Protein AF-A0A172TIA9-F1 (afdb_monomer)

Foldseek 3Di:
DDDDDDPDDDFPPPFPKDKDWDPQWDWDDDPQKIKIFGNAFQGWIWIWHDDPPDTHTFKIWTDHGGWIWIDHPTDIDGDDTDMDGD

Radius of gyration: 13.75 Å; Cα contacts (8 Å, |Δi|>4): 162; chains: 1; bounding box: 33×42×31 Å

Structure (mmCIF, N/CA/C/O backbone):
data_AF-A0A172TIA9-F1
#
_entry.id   AF-A0A172TIA9-F1
#
loop_
_atom_site.group_PDB
_atom_site.id
_atom_site.type_symbol
_atom_site.label_atom_id
_atom_site.label_alt_id
_atom_site.label_comp_id
_atom_site.label_asym_id
_atom_site.label_entity_id
_atom_site.label_seq_id
_atom_site.pdbx_PDB_ins_code
_atom_site.Cartn_x
_atom_site.Cartn_y
_atom_site.Cartn_z
_atom_site.occupancy
_atom_site.B_iso_or_equiv
_atom_site.auth_seq_id
_atom_site.auth_comp_id
_atom_site.auth_asym_id
_atom_site.auth_atom_id
_atom_site.pdbx_PDB_model_num
ATOM 1 N N . MET A 1 1 ? 3.722 33.642 -3.360 1.00 34.34 1 MET A N 1
ATOM 2 C CA . MET A 1 1 ? 3.964 32.184 -3.277 1.00 34.34 1 MET A CA 1
ATOM 3 C C . MET A 1 1 ? 2.657 31.480 -3.611 1.00 34.34 1 MET A C 1
ATOM 5 O O . MET A 1 1 ? 1.711 31.620 -2.854 1.00 34.34 1 MET A O 1
ATOM 9 N N . SER A 1 2 ? 2.553 30.840 -4.779 1.00 28.11 2 SER A N 1
ATOM 10 C CA . SER A 1 2 ? 1.328 30.158 -5.228 1.00 28.11 2 SER A CA 1
ATOM 11 C C . SER A 1 2 ? 1.506 28.652 -5.038 1.00 28.11 2 SER A C 1
ATOM 13 O O . SER A 1 2 ? 2.390 28.056 -5.654 1.00 28.11 2 SER A O 1
ATOM 15 N N . SER A 1 3 ? 0.707 28.043 -4.161 1.00 32.31 3 SER A N 1
ATOM 16 C CA . SER A 1 3 ? 0.604 26.589 -4.053 1.00 32.31 3 SER A CA 1
ATOM 17 C C . SER A 1 3 ? -0.242 26.073 -5.217 1.00 32.31 3 SER A C 1
ATOM 19 O O . SER A 1 3 ? -1.461 26.226 -5.252 1.00 32.31 3 SER A O 1
ATOM 21 N N . LYS A 1 4 ? 0.414 25.467 -6.210 1.00 30.22 4 LYS A N 1
ATOM 22 C CA . LYS A 1 4 ? -0.283 24.719 -7.258 1.00 30.22 4 LYS A CA 1
ATOM 23 C C . LYS A 1 4 ? -0.772 23.397 -6.671 1.00 30.22 4 LYS A C 1
ATOM 25 O O . LYS A 1 4 ? 0.026 22.494 -6.426 1.00 30.22 4 LYS A O 1
ATOM 30 N N . PHE A 1 5 ? -2.076 23.296 -6.443 1.00 32.56 5 PHE A N 1
ATOM 31 C CA . PHE A 1 5 ? -2.740 22.024 -6.193 1.00 32.56 5 PHE A CA 1
ATOM 32 C C . PHE A 1 5 ? -2.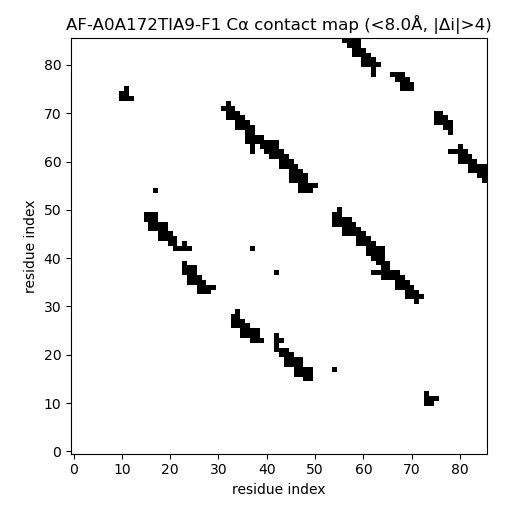858 21.279 -7.525 1.00 32.56 5 PHE A C 1
ATOM 34 O O . PHE A 1 5 ? -3.472 21.775 -8.466 1.00 32.56 5 PHE A O 1
ATOM 41 N N . TYR A 1 6 ? -2.214 20.117 -7.620 1.00 31.06 6 TYR A N 1
ATOM 42 C CA . TYR A 1 6 ? -2.326 19.232 -8.774 1.00 31.06 6 TYR A CA 1
ATOM 43 C C . TYR A 1 6 ? -3.273 18.092 -8.416 1.00 31.06 6 TYR A C 1
ATOM 45 O O . TYR A 1 6 ? -2.851 17.131 -7.771 1.00 31.06 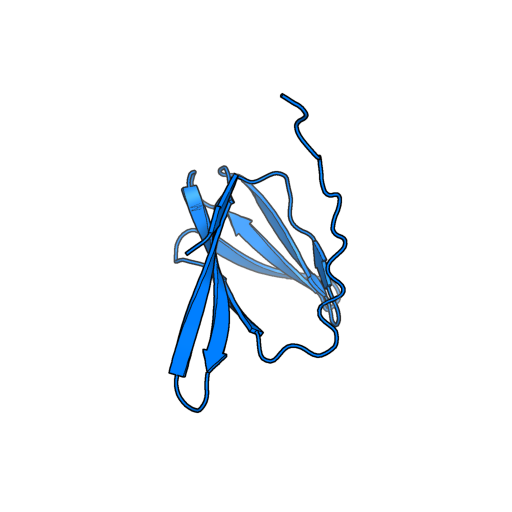6 TYR A O 1
ATOM 53 N N . ASP A 1 7 ? -4.525 18.188 -8.854 1.00 34.75 7 ASP A N 1
ATOM 54 C CA . ASP A 1 7 ? -5.401 17.022 -8.928 1.00 34.75 7 ASP A CA 1
ATOM 55 C C . ASP A 1 7 ? -4.903 16.140 -10.076 1.00 34.75 7 ASP A C 1
ATOM 57 O O . ASP A 1 7 ? -5.047 16.467 -11.255 1.00 34.75 7 ASP A O 1
ATOM 61 N N . ARG A 1 8 ? -4.204 15.053 -9.735 1.00 38.78 8 ARG A N 1
ATOM 62 C CA . ARG A 1 8 ? -3.726 14.067 -10.708 1.00 38.78 8 ARG A CA 1
ATOM 63 C C . ARG A 1 8 ? -4.484 12.767 -10.506 1.00 38.78 8 ARG A C 1
ATOM 65 O O . ARG A 1 8 ? -4.162 11.976 -9.624 1.00 38.78 8 ARG A O 1
ATOM 72 N N . HIS A 1 9 ? -5.466 12.547 -11.371 1.00 35.03 9 HIS A N 1
ATOM 73 C CA . HIS A 1 9 ? -6.064 11.238 -11.590 1.00 35.03 9 HIS A CA 1
ATOM 74 C C . HIS A 1 9 ? -5.043 10.371 -12.342 1.00 35.03 9 HIS A C 1
ATOM 76 O O . HIS A 1 9 ? -4.811 10.566 -13.534 1.00 35.03 9 HIS A O 1
ATOM 82 N N . PHE A 1 10 ? -4.380 9.451 -11.640 1.00 40.72 10 PHE A N 1
ATOM 83 C CA . PHE A 1 10 ? -3.477 8.484 -12.261 1.00 40.72 10 PHE A CA 1
ATOM 84 C C . PHE A 1 10 ? -4.274 7.250 -12.690 1.00 40.72 10 PHE A C 1
ATOM 86 O O . PHE A 1 10 ? -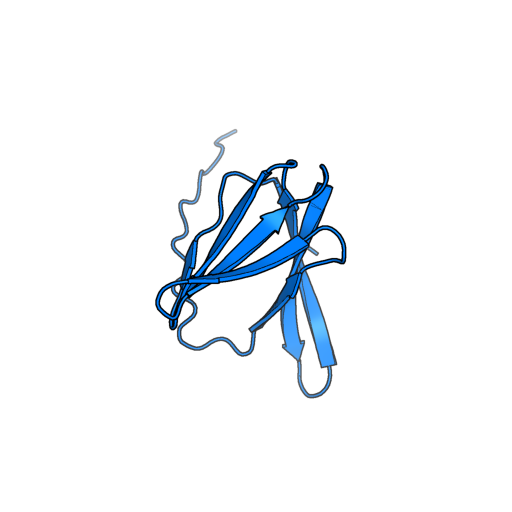4.557 6.369 -11.882 1.00 40.72 10 PHE A O 1
ATOM 93 N N . SER A 1 11 ? -4.626 7.179 -13.971 1.00 34.81 11 SER A N 1
ATOM 94 C CA . SER A 1 11 ? -5.039 5.930 -14.613 1.00 34.81 11 SER A CA 1
ATOM 95 C C . SER A 1 11 ? -3.783 5.081 -14.831 1.00 34.81 11 SER A C 1
ATOM 97 O O . SER A 1 11 ? -2.939 5.420 -15.660 1.00 34.81 11 SER A O 1
ATOM 99 N N . VAL A 1 12 ? -3.616 4.001 -14.064 1.00 45.88 12 VAL A N 1
ATOM 100 C CA . VAL A 1 12 ? -2.404 3.152 -14.046 1.00 45.88 12 VAL A CA 1
ATOM 101 C C . VAL A 1 12 ? -2.429 2.127 -15.196 1.00 45.88 12 VAL A C 1
ATOM 103 O O . VAL A 1 12 ? -2.063 0.970 -15.037 1.00 45.88 12 VAL A O 1
ATOM 106 N N . SER A 1 13 ? -2.872 2.516 -16.393 1.00 37.03 13 SER A N 1
ATOM 107 C CA . SER A 1 13 ? -2.878 1.628 -17.563 1.00 37.03 13 SER A CA 1
ATOM 108 C C . SER A 1 13 ? -1.615 1.859 -18.402 1.00 37.03 13 SER A C 1
ATOM 110 O O . SER A 1 13 ? -1.642 2.595 -19.386 1.00 37.03 13 SER A O 1
ATOM 112 N N . GLY A 1 14 ? -0.483 1.269 -17.998 1.00 40.84 14 GLY A N 1
ATOM 113 C CA . GLY A 1 14 ? 0.714 1.193 -18.856 1.00 40.84 14 GLY A CA 1
ATOM 114 C C . GLY A 1 14 ? 2.080 1.305 -18.172 1.00 40.84 14 GLY A C 1
ATOM 115 O O . GLY A 1 14 ? 3.105 1.119 -18.828 1.00 40.84 14 GLY A O 1
ATOM 116 N N . LEU A 1 15 ? 2.139 1.578 -16.869 1.00 49.41 15 LEU A N 1
ATOM 117 C CA . LEU A 1 15 ? 3.405 1.701 -16.146 1.00 49.41 15 LEU A CA 1
ATOM 118 C C . LEU A 1 15 ? 3.820 0.352 -15.542 1.00 49.41 15 LEU A C 1
ATOM 120 O O . LEU A 1 15 ? 3.022 -0.326 -14.902 1.00 49.41 15 LEU A O 1
ATOM 124 N N . LYS A 1 16 ? 5.098 -0.032 -15.702 1.00 65.62 16 LYS A N 1
ATOM 125 C CA . LYS A 1 16 ? 5.736 -1.151 -14.970 1.00 65.62 16 LYS A CA 1
ATOM 126 C C . LYS A 1 16 ? 5.972 -0.761 -13.504 1.00 65.62 16 LYS A C 1
ATOM 128 O O . LYS A 1 16 ? 7.093 -0.857 -12.999 1.00 65.62 16 LYS A O 1
ATOM 133 N N . GLU A 1 17 ? 4.952 -0.222 -12.860 1.00 76.75 17 GLU A N 1
ATOM 134 C CA . GLU A 1 17 ? 5.002 0.223 -11.482 1.00 76.75 17 GLU A CA 1
ATOM 135 C C . GLU A 1 17 ? 4.381 -0.845 -10.585 1.00 76.75 17 GLU A C 1
ATOM 137 O O . GLU A 1 17 ? 3.372 -1.462 -10.920 1.00 76.75 17 GLU A O 1
ATOM 142 N N . VAL A 1 18 ? 5.050 -1.125 -9.471 1.00 83.38 18 VAL A N 1
ATOM 143 C CA . VAL A 1 18 ? 4.648 -2.152 -8.511 1.00 83.38 18 VAL A CA 1
ATOM 144 C C . VAL A 1 18 ? 4.272 -1.453 -7.220 1.00 83.38 18 VAL A C 1
ATOM 146 O O . VAL A 1 18 ? 5.043 -0.650 -6.697 1.00 83.38 18 VAL A O 1
ATOM 149 N N . VAL A 1 19 ? 3.094 -1.772 -6.699 1.00 87.75 19 VAL A N 1
ATOM 150 C CA . VAL A 1 19 ? 2.628 -1.268 -5.409 1.00 87.75 19 VAL A CA 1
ATOM 151 C C . VAL A 1 19 ? 2.908 -2.305 -4.332 1.00 87.75 19 VAL A C 1
ATOM 153 O O . VAL A 1 19 ? 2.548 -3.474 -4.478 1.00 87.75 19 VAL A O 1
ATOM 156 N N . GLN A 1 20 ? 3.510 -1.870 -3.229 1.00 90.94 20 GLN A N 1
ATOM 157 C CA . GLN A 1 20 ? 3.734 -2.707 -2.059 1.00 90.94 20 GLN A CA 1
ATOM 158 C C . GLN A 1 20 ? 3.078 -2.098 -0.825 1.00 90.94 20 GLN A C 1
ATOM 160 O O . GLN A 1 20 ? 3.331 -0.951 -0.462 1.00 90.94 20 GLN A O 1
ATOM 165 N N . PHE A 1 21 ? 2.266 -2.908 -0.158 1.00 93.62 21 PHE A N 1
ATOM 166 C CA . PHE A 1 21 ? 1.676 -2.597 1.136 1.00 93.62 21 PHE A CA 1
ATOM 167 C C . PHE A 1 21 ? 2.587 -3.135 2.239 1.00 93.62 21 PHE A C 1
ATOM 169 O O . PHE A 1 21 ? 3.064 -4.270 2.156 1.00 93.62 21 PHE A O 1
ATOM 176 N N . ASP A 1 22 ? 2.833 -2.340 3.279 1.00 95.44 22 ASP A N 1
ATOM 177 C CA . ASP A 1 22 ? 3.571 -2.822 4.444 1.00 95.44 22 ASP A CA 1
ATOM 178 C C . ASP A 1 22 ? 2.766 -3.848 5.271 1.00 95.44 22 ASP A C 1
ATOM 180 O O . ASP A 1 22 ? 1.598 -4.170 5.022 1.00 95.44 22 ASP A O 1
ATOM 184 N N . ARG A 1 23 ? 3.390 -4.359 6.334 1.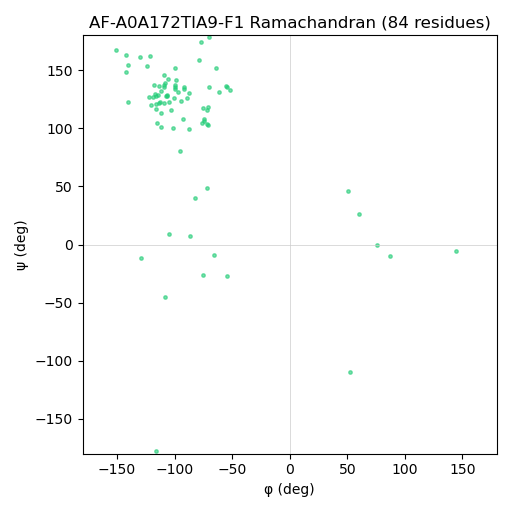00 95.62 23 ARG A N 1
ATOM 185 C CA . ARG A 1 23 ? 2.753 -5.313 7.254 1.00 95.62 23 ARG A CA 1
ATOM 186 C C . ARG A 1 23 ? 1.583 -4.729 8.052 1.00 95.62 23 ARG A C 1
ATOM 188 O O . ARG A 1 23 ? 0.920 -5.476 8.776 1.00 95.62 23 ARG A O 1
ATOM 195 N N . HIS A 1 24 ? 1.346 -3.420 8.007 1.00 97.25 24 HIS A N 1
ATOM 196 C CA . HIS A 1 24 ? 0.259 -2.761 8.721 1.00 97.25 24 HIS A CA 1
ATOM 197 C C . HIS A 1 24 ? -1.047 -2.767 7.933 1.00 97.25 24 HIS A C 1
ATOM 199 O O . HIS A 1 24 ? -2.030 -2.228 8.429 1.00 97.25 24 HIS A O 1
ATOM 205 N N . TRP A 1 25 ? -1.120 -3.466 6.804 1.00 96.25 25 TRP A N 1
ATOM 206 C CA . TRP A 1 25 ? -2.367 -3.686 6.079 1.00 96.25 25 TRP A CA 1
ATOM 207 C C . TRP A 1 25 ? -2.982 -5.060 6.357 1.00 96.25 25 TRP A C 1
ATOM 209 O O . TRP A 1 25 ? -2.297 -6.034 6.687 1.00 96.25 25 TRP A O 1
ATOM 219 N N . THR A 1 26 ? -4.303 -5.125 6.239 1.00 96.56 26 THR A N 1
ATOM 220 C CA . THR A 1 26 ? -5.074 -6.360 6.070 1.00 96.56 26 THR A CA 1
ATOM 221 C C . THR A 1 26 ? -5.693 -6.335 4.685 1.00 96.56 26 THR A C 1
ATOM 223 O O . THR A 1 26 ? -6.225 -5.300 4.295 1.00 96.56 26 THR A O 1
ATOM 226 N N . ARG A 1 27 ? -5.655 -7.455 3.961 1.00 95.25 27 ARG A N 1
ATOM 227 C CA . ARG A 1 27 ? -6.266 -7.589 2.636 1.00 95.25 27 ARG A CA 1
ATOM 228 C C . ARG A 1 27 ? -7.498 -8.486 2.703 1.00 95.25 27 ARG A C 1
ATOM 230 O O . ARG A 1 27 ? -7.429 -9.562 3.290 1.00 95.25 27 ARG A O 1
ATOM 237 N N . SER A 1 28 ? -8.574 -8.077 2.047 1.00 94.12 28 SER A N 1
ATOM 238 C CA . SER A 1 28 ? -9.735 -8.912 1.732 1.00 94.12 28 SER A CA 1
ATOM 239 C C . SER A 1 28 ? -10.088 -8.797 0.248 1.00 94.12 28 SER A C 1
ATOM 241 O O . SER A 1 28 ? -9.664 -7.858 -0.423 1.00 94.12 28 SER A O 1
ATOM 243 N N . PHE A 1 29 ? -10.848 -9.762 -0.270 1.00 93.56 29 PHE A N 1
ATOM 244 C CA . PHE A 1 29 ? -11.377 -9.729 -1.633 1.00 93.56 29 PHE A CA 1
ATOM 245 C C . PHE A 1 29 ? -12.899 -9.681 -1.582 1.00 93.56 29 PHE A C 1
ATOM 247 O O . PHE A 1 29 ? -13.517 -10.493 -0.896 1.00 93.56 29 PHE A O 1
ATOM 254 N N . VAL A 1 30 ? -13.495 -8.718 -2.281 1.00 90.62 30 VAL A N 1
ATOM 255 C CA . VAL A 1 30 ? -14.948 -8.517 -2.330 1.00 90.62 30 VAL A CA 1
ATOM 256 C C . VAL A 1 30 ? -15.332 -8.151 -3.757 1.00 90.62 30 VAL A C 1
ATOM 258 O O . VAL A 1 30 ? -14.825 -7.169 -4.292 1.00 90.62 30 VAL A O 1
ATOM 261 N N . ASN A 1 31 ? -16.228 -8.927 -4.373 1.00 89.25 31 ASN A N 1
ATOM 262 C CA . ASN A 1 31 ? -16.752 -8.678 -5.725 1.00 89.25 31 ASN A CA 1
ATOM 263 C C . ASN A 1 31 ? -15.651 -8.428 -6.776 1.00 89.25 31 ASN A C 1
ATOM 265 O O . ASN A 1 31 ? -15.711 -7.457 -7.525 1.00 89.25 31 ASN A O 1
ATOM 269 N N . GLY A 1 32 ? -14.604 -9.261 -6.779 1.00 87.62 32 GLY A N 1
ATOM 270 C CA . GLY A 1 32 ? -13.474 -9.137 -7.711 1.00 87.62 32 GLY A CA 1
ATOM 271 C C . GLY A 1 32 ? -12.479 -8.018 -7.385 1.00 87.62 32 GLY A C 1
ATOM 272 O O . GLY A 1 32 ? -11.484 -7.871 -8.080 1.00 87.62 32 GLY A O 1
ATOM 273 N N . ARG A 1 33 ? -12.697 -7.250 -6.312 1.00 90.06 33 ARG A N 1
ATOM 274 C CA . ARG A 1 33 ? -11.813 -6.153 -5.895 1.00 90.06 33 ARG A CA 1
ATOM 275 C C . ARG A 1 33 ? -11.000 -6.554 -4.679 1.00 90.06 33 ARG A C 1
ATOM 277 O O . ARG A 1 33 ? -11.521 -7.197 -3.765 1.00 90.06 33 ARG A O 1
ATOM 284 N N . ALA A 1 34 ? -9.743 -6.128 -4.631 1.00 91.88 34 ALA A N 1
ATOM 285 C CA . ALA A 1 34 ? -8.929 -6.251 -3.431 1.00 91.88 34 ALA A CA 1
ATOM 286 C C . ALA A 1 34 ? -9.113 -5.004 -2.560 1.00 91.88 34 ALA A C 1
ATOM 288 O O . ALA A 1 34 ? -8.925 -3.878 -3.013 1.00 91.88 34 ALA A O 1
ATOM 289 N N . ILE A 1 35 ? -9.464 -5.197 -1.294 1.00 95.00 35 ILE A N 1
ATOM 290 C CA . ILE A 1 35 ? -9.624 -4.124 -0.315 1.00 95.00 35 ILE A CA 1
ATOM 291 C C . ILE A 1 35 ? -8.519 -4.265 0.725 1.00 95.00 35 ILE A C 1
ATOM 293 O O . ILE A 1 35 ? -8.395 -5.296 1.386 1.00 95.00 35 ILE A O 1
ATOM 297 N N . TYR A 1 36 ? -7.729 -3.212 0.890 1.00 96.25 36 TYR A N 1
ATOM 298 C CA . TYR A 1 36 ? -6.672 -3.117 1.885 1.00 96.25 36 TYR A CA 1
ATOM 299 C C . TYR A 1 36 ? -7.105 -2.160 2.989 1.00 96.25 36 TYR A C 1
ATOM 301 O O . TYR A 1 36 ? -7.497 -1.029 2.716 1.00 96.25 36 TYR A O 1
ATOM 309 N N . VAL A 1 37 ? -7.022 -2.596 4.244 1.00 97.38 37 VAL A N 1
ATOM 310 C CA . VAL A 1 37 ? -7.395 -1.791 5.415 1.00 97.38 37 VAL A CA 1
ATOM 311 C C . VAL A 1 37 ? -6.192 -1.594 6.331 1.00 97.38 37 VAL A C 1
ATOM 313 O O . VAL A 1 37 ? -5.560 -2.565 6.752 1.00 97.38 37 VAL A O 1
ATOM 316 N N . ALA A 1 38 ? -5.886 -0.342 6.665 1.00 97.62 38 ALA A N 1
ATOM 317 C CA . ALA A 1 38 ? -4.790 0.007 7.561 1.00 97.62 38 ALA A CA 1
ATOM 318 C C . ALA A 1 38 ? -5.105 -0.394 9.015 1.00 97.62 38 ALA A C 1
ATOM 320 O O . ALA A 1 38 ? -6.028 0.125 9.645 1.00 97.62 38 ALA A O 1
ATOM 321 N N . LYS A 1 39 ? -4.301 -1.289 9.591 1.00 97.50 39 LYS A N 1
ATOM 322 C CA . LYS A 1 39 ? -4.403 -1.762 10.984 1.00 97.50 39 LYS A CA 1
ATOM 323 C C . LYS A 1 39 ? -3.904 -0.735 12.003 1.00 97.50 39 LYS A C 1
ATOM 325 O O . LYS A 1 39 ? -4.313 -0.779 13.165 1.00 97.50 39 LYS A O 1
ATOM 330 N N . LYS A 1 40 ? -2.998 0.159 11.596 1.00 96.75 40 LYS A N 1
ATOM 331 C CA . LYS A 1 40 ? -2.326 1.147 12.455 1.00 96.75 40 LYS A CA 1
ATOM 332 C C . LYS A 1 40 ? -2.145 2.479 11.722 1.00 96.75 40 LYS A C 1
ATOM 334 O O . LYS A 1 40 ? -2.249 2.531 10.501 1.00 96.75 40 LYS A O 1
ATOM 339 N N . ASN A 1 41 ? -1.881 3.542 12.482 1.00 95.88 41 ASN A N 1
ATOM 340 C CA . ASN A 1 41 ? -1.422 4.810 11.915 1.00 95.88 41 ASN A CA 1
ATOM 341 C C . ASN A 1 41 ? -0.050 4.618 11.262 1.00 95.88 41 ASN A C 1
ATOM 343 O O . ASN A 1 41 ? 0.721 3.764 11.698 1.00 95.88 41 ASN A O 1
ATOM 347 N N . ASN A 1 42 ? 0.242 5.437 10.253 1.00 94.12 42 ASN A N 1
ATOM 348 C CA . ASN A 1 42 ? 1.456 5.363 9.442 1.00 94.12 42 ASN A CA 1
ATOM 349 C C . ASN A 1 42 ? 1.618 4.031 8.692 1.00 94.12 42 ASN A C 1
ATOM 351 O O . ASN A 1 42 ? 2.742 3.648 8.380 1.00 94.12 42 ASN A O 1
ATOM 355 N N . ALA A 1 43 ? 0.517 3.336 8.384 1.00 96.75 43 ALA A N 1
ATOM 356 C CA . ALA A 1 43 ? 0.557 2.235 7.425 1.00 96.75 43 ALA A CA 1
ATOM 357 C C . ALA A 1 43 ? 1.010 2.786 6.069 1.00 96.75 43 ALA A C 1
ATOM 359 O O . ALA A 1 43 ? 0.489 3.821 5.642 1.00 96.75 43 ALA A O 1
ATOM 360 N N . SER A 1 44 ? 1.980 2.139 5.423 1.00 95.94 44 SER A N 1
ATOM 361 C CA . SER A 1 44 ? 2.568 2.653 4.186 1.00 95.94 44 SER A CA 1
ATOM 362 C C . SER A 1 44 ? 2.199 1.846 2.947 1.00 95.94 44 SER A C 1
ATOM 364 O O . SER A 1 44 ? 2.036 0.623 2.990 1.00 95.94 44 SER A O 1
ATOM 366 N N . LEU A 1 45 ? 2.068 2.567 1.838 1.00 93.75 45 LEU A N 1
ATOM 367 C CA . LEU A 1 45 ? 1.992 2.047 0.480 1.00 93.75 45 LEU A CA 1
ATOM 368 C C . LEU A 1 45 ? 3.163 2.655 -0.289 1.00 93.75 45 LEU A C 1
ATOM 370 O O . LEU A 1 45 ? 3.266 3.878 -0.389 1.00 93.75 45 LEU A O 1
ATOM 374 N N . THR A 1 46 ? 4.043 1.813 -0.817 1.00 93.19 46 THR A N 1
ATOM 375 C CA . THR A 1 46 ? 5.192 2.255 -1.612 1.00 93.19 46 THR A CA 1
ATOM 376 C C . THR A 1 46 ? 4.953 1.936 -3.079 1.00 93.19 46 THR A C 1
ATOM 378 O O . THR A 1 46 ? 4.648 0.792 -3.426 1.00 93.19 46 THR A O 1
ATOM 381 N N . LEU A 1 47 ? 5.109 2.943 -3.936 1.00 89.50 47 LEU A N 1
ATOM 382 C CA . LEU A 1 47 ? 5.116 2.770 -5.385 1.00 89.50 47 LEU A CA 1
ATOM 383 C C . LEU A 1 47 ? 6.560 2.619 -5.853 1.00 89.50 47 LEU A C 1
ATOM 385 O O . LEU A 1 47 ? 7.395 3.496 -5.621 1.00 89.50 47 LEU A O 1
ATOM 389 N N . TYR A 1 48 ? 6.839 1.522 -6.540 1.00 88.12 48 TYR A N 1
ATOM 390 C CA . TYR A 1 48 ? 8.134 1.244 -7.136 1.00 88.12 48 TYR A CA 1
ATOM 391 C C . TYR A 1 48 ? 8.069 1.372 -8.647 1.00 88.12 48 TYR A C 1
ATOM 393 O O . TYR A 1 48 ? 7.155 0.845 -9.275 1.00 88.12 48 TYR A O 1
ATOM 401 N N . ARG A 1 49 ? 9.101 1.965 -9.244 1.00 86.94 49 ARG A N 1
ATOM 402 C CA . ARG A 1 49 ? 9.374 1.862 -10.675 1.00 86.94 49 ARG A CA 1
ATOM 403 C C . ARG A 1 49 ? 10.225 0.636 -10.937 1.00 86.94 49 ARG A C 1
ATOM 405 O O . ARG A 1 49 ? 11.290 0.482 -10.336 1.00 86.94 49 ARG A O 1
ATOM 412 N N . LYS A 1 50 ? 9.828 -0.195 -11.898 1.00 79.44 50 LYS A N 1
ATOM 413 C CA . LYS A 1 50 ? 10.736 -1.207 -12.437 1.00 79.44 50 LYS A CA 1
ATOM 414 C C . LYS A 1 50 ? 11.803 -0.540 -13.303 1.00 79.44 50 LYS A C 1
ATOM 416 O O . LYS A 1 50 ? 11.497 0.023 -14.354 1.00 79.44 50 LYS A O 1
ATOM 421 N N . VAL A 1 51 ? 13.059 -0.642 -12.880 1.00 82.81 51 VAL A N 1
ATOM 422 C CA . VAL A 1 51 ? 14.235 -0.167 -13.616 1.00 82.81 51 VAL A CA 1
ATOM 423 C C . VAL A 1 51 ? 15.076 -1.388 -13.974 1.00 82.81 51 VAL A C 1
ATOM 425 O O . VAL A 1 51 ? 15.730 -1.982 -13.124 1.00 82.81 51 VAL A O 1
ATOM 428 N N . LYS A 1 52 ? 15.038 -1.806 -15.245 1.00 82.06 52 LYS A N 1
ATOM 429 C CA . LYS A 1 52 ? 15.647 -3.069 -15.708 1.00 82.06 52 LYS A CA 1
ATOM 430 C C . LYS A 1 52 ? 15.166 -4.268 -14.860 1.00 82.06 52 LYS A C 1
ATOM 432 O O . LYS A 1 52 ? 13.993 -4.639 -14.943 1.00 82.06 52 LYS A O 1
ATOM 437 N N . ASN A 1 53 ? 16.060 -4.830 -14.042 1.00 78.81 53 ASN A N 1
ATOM 438 C CA . ASN A 1 53 ? 15.838 -5.993 -13.178 1.00 78.81 53 ASN A CA 1
ATOM 439 C C . ASN A 1 53 ? 15.684 -5.621 -11.692 1.00 78.81 53 ASN A C 1
ATOM 441 O O . ASN A 1 53 ? 15.663 -6.514 -10.851 1.00 78.81 53 ASN A O 1
ATOM 445 N N . SER A 1 54 ? 15.580 -4.332 -11.354 1.00 80.44 54 SER A N 1
ATOM 446 C CA . SER A 1 54 ? 15.380 -3.863 -9.981 1.00 80.44 54 SER A CA 1
ATOM 447 C C . SE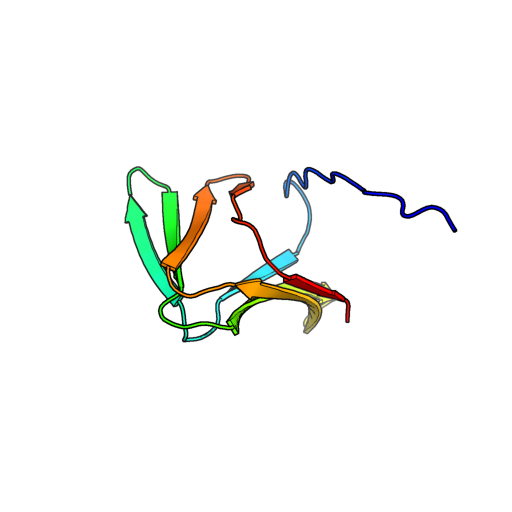R A 1 54 ? 14.099 -3.041 -9.830 1.00 80.44 54 SER A C 1
ATOM 449 O O . SER A 1 54 ? 13.506 -2.563 -10.803 1.00 80.44 54 SER A O 1
ATOM 451 N N . LEU A 1 55 ? 13.658 -2.903 -8.581 1.00 82.31 55 LEU A N 1
ATOM 452 C CA . LEU A 1 55 ? 12.587 -2.003 -8.175 1.00 82.31 55 LEU A CA 1
ATOM 453 C C . LEU A 1 55 ? 13.213 -0.804 -7.464 1.00 82.31 55 LEU A C 1
ATOM 455 O O . LE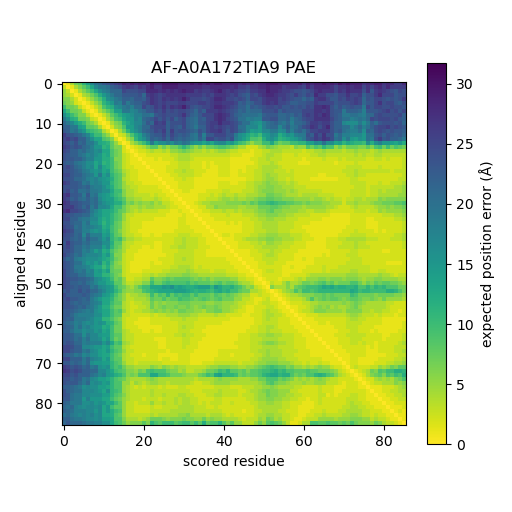U A 1 55 ? 13.931 -0.972 -6.481 1.00 82.31 55 LEU A O 1
ATOM 459 N N . SER A 1 56 ? 12.942 0.397 -7.964 1.00 85.56 56 SER A N 1
ATOM 460 C CA . SER A 1 56 ? 13.372 1.654 -7.352 1.00 85.56 56 SER A CA 1
ATOM 461 C C . SER A 1 56 ? 12.147 2.358 -6.764 1.00 85.56 56 SER A C 1
ATOM 463 O O . SER A 1 56 ? 11.175 2.558 -7.496 1.00 85.56 56 SER A O 1
ATOM 465 N N . PRO A 1 57 ? 12.122 2.660 -5.455 1.00 86.44 57 PRO A N 1
ATOM 466 C CA . PRO A 1 57 ? 10.973 3.313 -4.842 1.00 86.44 57 PRO A CA 1
ATOM 467 C C . PRO A 1 57 ? 10.880 4.761 -5.336 1.00 86.44 57 PRO A C 1
ATOM 469 O O . PRO A 1 57 ? 11.890 5.448 -5.415 1.00 86.44 57 PRO A O 1
ATOM 472 N N . ILE A 1 58 ? 9.672 5.206 -5.682 1.00 90.12 58 ILE A N 1
ATOM 473 C CA . ILE A 1 58 ? 9.416 6.557 -6.211 1.00 90.12 58 ILE A CA 1
ATOM 474 C C . ILE A 1 58 ? 8.691 7.406 -5.171 1.00 90.12 58 ILE A C 1
ATOM 476 O O . ILE A 1 58 ? 9.005 8.575 -4.975 1.00 90.12 58 ILE A O 1
ATOM 480 N N . ILE A 1 59 ? 7.672 6.825 -4.534 1.00 91.88 59 ILE A N 1
ATOM 481 C CA . ILE A 1 59 ? 6.862 7.512 -3.531 1.00 91.88 59 ILE A CA 1
ATOM 482 C C . ILE A 1 59 ? 6.487 6.566 -2.396 1.00 91.88 59 ILE A C 1
ATOM 484 O O . ILE A 1 59 ? 6.255 5.372 -2.612 1.00 91.88 59 ILE A O 1
ATOM 488 N N . ILE A 1 60 ? 6.365 7.132 -1.198 1.00 92.88 60 ILE A N 1
ATOM 489 C CA . ILE A 1 60 ? 5.767 6.485 -0.031 1.00 92.88 60 ILE A CA 1
ATOM 490 C C . ILE A 1 60 ? 4.520 7.271 0.356 1.00 92.88 60 ILE A C 1
ATOM 492 O O . ILE A 1 60 ? 4.587 8.452 0.690 1.00 92.88 60 ILE A O 1
ATOM 496 N N . GLN A 1 61 ? 3.378 6.598 0.359 1.00 94.81 61 GLN A N 1
ATOM 497 C CA . GLN A 1 61 ? 2.125 7.131 0.875 1.00 94.81 61 GLN A CA 1
ATOM 498 C C . GLN A 1 61 ? 1.882 6.585 2.281 1.00 94.81 61 GLN A C 1
ATOM 500 O O . GLN A 1 61 ? 2.031 5.384 2.508 1.00 94.81 61 GLN A O 1
ATOM 505 N N . ARG A 1 62 ? 1.504 7.442 3.234 1.00 95.94 62 ARG A N 1
ATOM 506 C CA . ARG A 1 62 ? 1.202 7.043 4.619 1.00 95.94 62 ARG A CA 1
ATOM 507 C C . ARG A 1 62 ? -0.242 7.338 4.989 1.00 95.94 62 ARG A C 1
ATOM 509 O O . ARG A 1 62 ? -0.778 8.410 4.708 1.00 95.94 62 ARG A O 1
ATOM 516 N N . PHE A 1 63 ? -0.846 6.378 5.681 1.00 95.81 63 PHE A N 1
ATOM 517 C CA . PHE A 1 63 ? -2.275 6.345 5.959 1.00 95.81 63 PHE A CA 1
ATOM 518 C C . PHE A 1 63 ? -2.565 6.252 7.458 1.00 95.81 63 PHE A C 1
ATOM 520 O O . PHE A 1 63 ? -1.766 5.741 8.251 1.00 95.81 63 PHE A O 1
ATOM 527 N N . LYS A 1 64 ? -3.740 6.745 7.858 1.00 96.75 64 LYS A N 1
ATOM 528 C CA . LYS A 1 64 ? -4.251 6.589 9.225 1.00 96.75 64 LYS A CA 1
ATOM 529 C C . LYS A 1 64 ? -4.840 5.190 9.414 1.00 96.75 64 LYS A C 1
ATOM 531 O O . LYS A 1 64 ? -5.242 4.529 8.457 1.00 96.75 64 LYS A O 1
ATOM 536 N N . LYS A 1 65 ? -4.934 4.739 10.667 1.00 97.50 65 LYS A N 1
ATOM 537 C CA . LYS A 1 65 ? -5.648 3.504 11.010 1.00 97.50 65 LYS A CA 1
ATOM 538 C C . LYS A 1 65 ? -7.083 3.569 10.470 1.00 97.50 65 LYS A C 1
ATOM 540 O O . LYS A 1 65 ? -7.759 4.578 10.634 1.00 97.50 65 LYS A O 1
ATOM 545 N N . GLY A 1 66 ? -7.546 2.481 9.863 1.00 96.50 66 GLY A N 1
ATOM 546 C CA . GLY A 1 66 ? -8.883 2.362 9.281 1.00 96.50 66 GLY A CA 1
ATOM 547 C C . GLY A 1 66 ? -9.002 2.849 7.835 1.00 96.50 66 GLY A C 1
ATOM 548 O O . GLY A 1 66 ? -10.019 2.562 7.207 1.00 96.50 66 GLY A O 1
ATOM 549 N N . SER A 1 67 ? -7.982 3.516 7.277 1.00 96.38 67 SER A N 1
ATOM 550 C CA . SER A 1 67 ? -7.940 3.876 5.855 1.00 96.38 67 SER A CA 1
ATOM 551 C C . SER A 1 67 ? -8.123 2.643 4.969 1.00 96.38 67 SER A C 1
ATOM 553 O O . SER A 1 67 ? -7.532 1.593 5.230 1.00 96.38 67 SER A O 1
ATOM 555 N N . ARG A 1 68 ? -8.941 2.783 3.920 1.00 95.81 68 ARG A N 1
ATOM 556 C CA . ARG A 1 68 ? -9.284 1.714 2.978 1.00 95.81 68 ARG A CA 1
ATOM 557 C C . ARG A 1 68 ? -8.779 2.049 1.584 1.00 95.81 68 ARG A C 1
ATOM 559 O O . ARG A 1 68 ? -9.255 3.019 1.011 1.00 95.81 68 ARG A O 1
ATOM 566 N N . VAL A 1 69 ? -7.867 1.243 1.056 1.00 93.81 69 VAL A N 1
ATOM 567 C CA . VAL A 1 69 ? -7.430 1.308 -0.344 1.00 93.81 69 VAL A CA 1
ATOM 568 C C . VAL A 1 69 ? -8.145 0.209 -1.114 1.00 93.81 69 VAL A C 1
ATOM 570 O O . VAL A 1 69 ? -8.094 -0.953 -0.714 1.00 93.81 69 VAL A O 1
ATOM 573 N N . VAL A 1 70 ? -8.825 0.568 -2.198 1.00 92.81 70 VAL A N 1
ATOM 574 C CA . VAL A 1 70 ? -9.502 -0.395 -3.075 1.00 92.81 70 VAL A CA 1
ATOM 575 C C . VAL A 1 70 ? -8.709 -0.508 -4.363 1.00 92.81 70 VAL A C 1
ATOM 577 O O . VAL A 1 70 ? -8.397 0.501 -4.986 1.00 92.81 70 VAL A O 1
ATOM 580 N N . VAL A 1 71 ? -8.386 -1.736 -4.742 1.00 89.31 71 VAL A N 1
ATOM 581 C CA . VAL A 1 71 ? -7.707 -2.060 -5.992 1.00 89.31 71 VAL A CA 1
ATOM 582 C C . VAL A 1 71 ? -8.682 -2.844 -6.854 1.00 89.31 71 VAL A C 1
ATOM 584 O O . VAL A 1 71 ? -9.194 -3.886 -6.429 1.00 89.31 71 VAL A O 1
ATOM 587 N N . ASP A 1 72 ? -8.957 -2.313 -8.035 1.00 86.19 72 ASP A N 1
ATOM 588 C CA . ASP A 1 72 ? -9.691 -2.986 -9.102 1.00 86.19 72 ASP A CA 1
ATOM 589 C C . ASP A 1 72 ? -8.779 -3.174 -10.326 1.00 86.19 72 ASP A C 1
ATOM 591 O O . ASP A 1 72 ? -7.588 -2.861 -10.266 1.00 86.19 72 ASP A O 1
ATOM 595 N N . ASP A 1 73 ? -9.313 -3.739 -11.409 1.00 76.88 73 ASP A N 1
ATOM 596 C CA . ASP A 1 73 ? -8.531 -4.168 -12.576 1.00 76.88 73 ASP A CA 1
ATOM 597 C C . ASP A 1 73 ? -7.650 -3.066 -13.191 1.00 76.88 73 ASP A C 1
ATOM 599 O O . ASP A 1 73 ? -6.625 -3.375 -13.799 1.00 76.88 73 ASP A O 1
ATOM 603 N N . ALA A 1 74 ? -8.020 -1.790 -13.042 1.00 74.19 74 ALA A N 1
ATOM 604 C CA . ALA A 1 74 ? -7.320 -0.679 -13.690 1.00 74.19 74 ALA A CA 1
ATOM 605 C C . ALA A 1 74 ? -6.931 0.468 -12.746 1.00 74.19 74 ALA A C 1
ATOM 607 O O . ALA A 1 74 ? -6.172 1.355 -13.155 1.00 74.19 74 ALA A O 1
ATOM 608 N N . ALA A 1 75 ? -7.435 0.491 -11.509 1.00 80.88 75 ALA A N 1
ATOM 609 C CA . ALA A 1 75 ? -7.291 1.640 -10.632 1.00 80.88 75 ALA A CA 1
ATOM 610 C C . ALA A 1 75 ? -7.015 1.290 -9.165 1.00 80.88 75 ALA A C 1
ATOM 612 O O . ALA A 1 75 ? -7.392 0.249 -8.622 1.00 80.88 75 ALA A O 1
ATOM 613 N N . PHE A 1 76 ? -6.372 2.256 -8.508 1.00 85.62 76 PHE A N 1
ATOM 614 C CA . PHE A 1 76 ? -6.189 2.312 -7.066 1.00 85.62 76 PHE A CA 1
ATOM 615 C C . PHE A 1 76 ? -7.002 3.483 -6.522 1.00 85.62 76 PHE A C 1
ATOM 617 O O . PHE A 1 76 ? -6.685 4.646 -6.766 1.00 85.62 76 PHE A O 1
ATOM 624 N N . HIS A 1 77 ? -8.030 3.181 -5.740 1.00 89.31 77 HIS A N 1
ATOM 625 C CA . HIS A 1 77 ? -8.807 4.183 -5.023 1.00 89.31 77 HIS A CA 1
ATOM 626 C C . HIS A 1 77 ? -8.210 4.333 -3.633 1.00 89.31 77 HIS A C 1
ATOM 628 O O . HIS A 1 77 ? -8.319 3.432 -2.796 1.00 89.31 77 HIS A O 1
ATOM 634 N N . VAL A 1 78 ? -7.538 5.458 -3.401 1.00 90.62 78 VAL A N 1
ATOM 635 C CA . VAL A 1 78 ? -6.826 5.738 -2.152 1.00 90.62 78 VAL A CA 1
ATOM 636 C C . VAL A 1 78 ? -7.546 6.829 -1.347 1.00 90.62 78 VAL A C 1
ATOM 638 O O . VAL A 1 78 ? -7.979 7.829 -1.916 1.00 90.62 78 VAL A O 1
ATOM 641 N N . PRO A 1 79 ? -7.685 6.675 -0.019 1.00 90.88 79 PRO A N 1
ATOM 642 C CA . PRO A 1 79 ? -8.253 7.703 0.847 1.00 90.88 79 PRO A CA 1
ATOM 643 C C . PRO A 1 79 ? -7.213 8.811 1.097 1.00 90.88 79 PRO A C 1
ATOM 645 O O . PRO A 1 79 ? -6.052 8.652 0.707 1.00 90.88 79 PRO A O 1
ATOM 648 N N . PRO A 1 80 ? -7.571 9.913 1.785 1.00 92.00 80 PRO A N 1
ATOM 649 C CA . PRO A 1 80 ? -6.613 10.954 2.142 1.00 92.00 80 PRO A CA 1
ATOM 650 C C . PRO A 1 80 ? -5.375 10.393 2.850 1.00 92.00 80 PRO A C 1
ATOM 652 O O . PRO A 1 80 ? -5.478 9.577 3.772 1.00 92.00 80 PRO A O 1
ATOM 655 N N . HIS A 1 81 ? -4.207 10.839 2.404 1.00 92.94 81 HIS A N 1
ATOM 656 C CA . HIS A 1 81 ? -2.906 10.342 2.834 1.00 92.94 81 HIS A CA 1
ATOM 657 C C . HIS A 1 81 ? -1.853 11.438 2.728 1.00 92.94 81 HIS A C 1
ATOM 659 O O . HIS A 1 81 ? -2.077 12.480 2.112 1.00 92.94 81 HIS A O 1
ATOM 665 N N . THR A 1 82 ? -0.697 11.196 3.334 1.00 94.38 82 THR A N 1
ATOM 666 C CA . THR A 1 82 ? 0.495 12.008 3.091 1.00 94.38 82 THR A CA 1
ATOM 667 C C . THR A 1 82 ? 1.391 11.297 2.090 1.00 94.38 82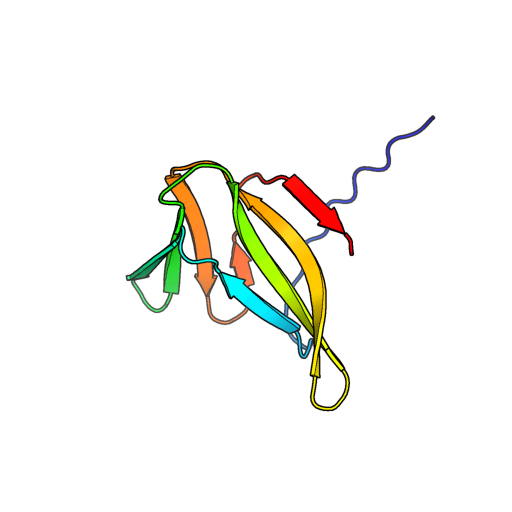 THR A C 1
ATOM 669 O O . THR A 1 82 ? 1.521 10.074 2.141 1.00 94.38 82 THR A O 1
ATOM 672 N N . THR A 1 83 ? 2.003 12.057 1.186 1.00 93.38 83 THR A N 1
ATOM 673 C CA . THR A 1 83 ? 2.901 11.532 0.151 1.00 93.38 83 THR A CA 1
ATOM 674 C C . THR A 1 83 ? 4.295 12.091 0.362 1.00 93.38 83 THR A C 1
ATOM 676 O O . THR A 1 83 ? 4.471 13.301 0.479 1.00 93.38 83 THR A O 1
ATOM 679 N N . GLU A 1 84 ? 5.276 11.202 0.384 1.00 91.62 84 GLU A N 1
ATOM 680 C CA . GLU A 1 84 ? 6.700 11.512 0.354 1.00 91.62 84 GLU A CA 1
ATOM 681 C C . GLU A 1 84 ? 7.270 11.043 -0.987 1.00 91.62 84 GLU A C 1
ATOM 683 O O . GLU A 1 84 ? 6.978 9.927 -1.420 1.00 91.62 84 GLU A O 1
ATOM 688 N N . VAL A 1 85 ? 8.041 11.904 -1.650 1.00 90.44 85 VAL A N 1
ATOM 689 C CA . VAL A 1 85 ? 8.730 11.600 -2.914 1.00 90.44 85 VAL A CA 1
ATOM 690 C C . VAL A 1 85 ? 10.182 11.260 -2.600 1.00 90.44 85 VAL A C 1
ATOM 692 O O . VAL A 1 85 ? 10.785 11.937 -1.767 1.00 90.44 85 VAL A O 1
ATOM 695 N N . LEU A 1 86 ? 10.705 10.219 -3.249 1.00 82.62 86 LEU A N 1
ATOM 696 C C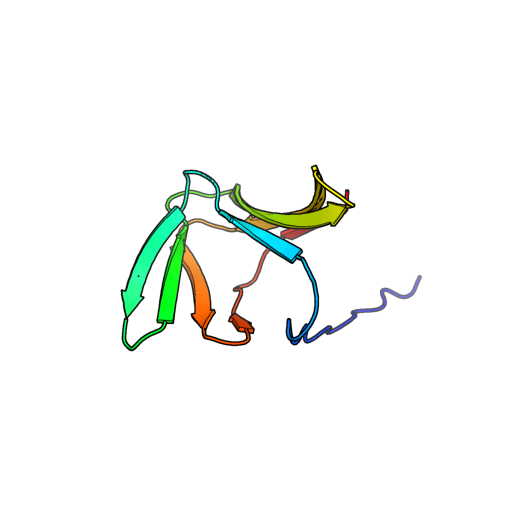A . LEU A 1 86 ? 12.061 9.697 -3.070 1.00 82.62 86 LEU A CA 1
ATOM 697 C C . LEU A 1 86 ? 12.956 9.980 -4.279 1.00 82.62 86 LEU A C 1
ATOM 699 O O . LEU A 1 86 ? 12.419 10.080 -5.408 1.00 82.62 86 LEU A O 1
#

pLDDT: mean 80.96, std 21.46, range [28.11, 97.62]

Solvent-accessible surface area (backbone atoms only — not comparable to full-atom values): 5142 Å² total; per-residue (Å²): 139,83,85,83,82,77,90,72,86,75,75,64,81,82,66,71,56,48,79,45,73,46,91,35,51,44,80,48,79,57,96,90,23,43,39,34,34,22,74,34,66,69,22,41,41,35,39,21,41,59,53,92,93,44,76,43,69,42,35,42,34,35,27,48,52,68,41,54,36,40,37,49,101,58,43,74,48,72,59,89,62,48,78,47,80,101

Organism: NCBI:txid1178515

Sequence (86 aa):
MSSKFYDRHFSVSGLKEVVQFDRHWTRSFVNGRAIYVAKKNNASLTLYRKVKNSLSPIIIQRFKKGSRVVVDDAAFHVPPHTTEVL

Mean predicted aligned error: 8.47 Å

Nearest PDB structures (foldseek):
  3sd2-assembly1_A-2  TM=3.400E-01  e=9.998E-01  Bacteroides thetaiotaomicron
  4n7z-assem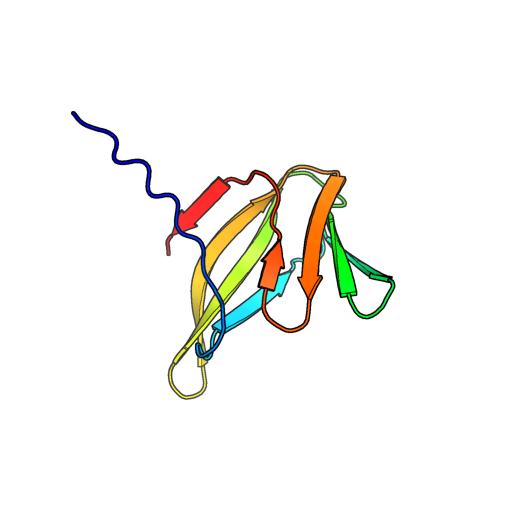bly1_A-2  TM=2.693E-01  e=3.859E-01  Homo sapiens
  7xr2-assembly1_a  TM=4.664E-01  e=5.151E+00  Scylla serrata reovirus SZ-2007
  7fj7-assembly1_B  TM=3.467E-01  e=5.151E+00  Klebsiella pneumoniae

Secondary structure (DSSP, 8-state):
------------SS--EEEEE-TTEEEEEETTEEEEEESSTTEEEEEEEEETTEEEEEEEEEE-TT-EEEE-SS-EE--S-EEEE-